Protein AF-A0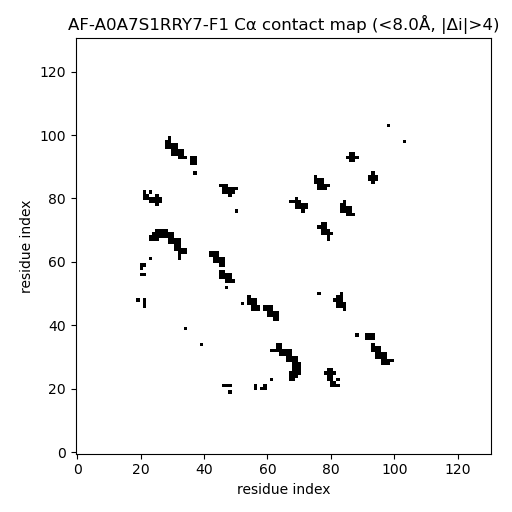A7S1RRY7-F1 (afdb_monomer)

Secondary structure (DSSP, 8-state):
---------------PPP-----SB-SSEEEEE--TTT--SSSEEEEESSS-TT-EEEEEEEETT-EEEEEE-SSSEEEETTEEEESEETTEE-EEEE--HHHHHHHHHHTT-------------------

Structure (mmCIF, N/CA/C/O backbone):
data_AF-A0A7S1RRY7-F1
#
_entry.id   AF-A0A7S1RRY7-F1
#
loop_
_atom_site.group_PDB
_atom_site.id
_atom_site.type_symbol
_atom_site.label_atom_id
_atom_site.label_alt_id
_atom_site.label_comp_id
_atom_site.label_asym_id
_atom_site.label_entity_id
_atom_site.label_seq_id
_atom_site.pdbx_PDB_ins_code
_atom_site.Cartn_x
_atom_site.Cartn_y
_atom_site.Cartn_z
_atom_site.occupancy
_atom_site.B_iso_or_equiv
_atom_site.auth_seq_id
_atom_site.auth_comp_id
_atom_site.auth_asym_id
_atom_site.auth_atom_id
_atom_site.pdbx_PDB_model_num
ATOM 1 N N . SER A 1 1 ? 69.491 -8.804 0.119 1.00 53.94 1 SER A N 1
ATOM 2 C CA . SER A 1 1 ? 68.207 -9.514 0.236 1.00 53.94 1 SER A CA 1
ATOM 3 C C . SER A 1 1 ? 67.171 -8.502 0.629 1.00 53.94 1 SER A C 1
ATOM 5 O O . SER A 1 1 ? 67.128 -8.062 1.768 1.00 53.94 1 SER A O 1
ATOM 7 N N . GLU A 1 2 ? 66.500 -8.003 -0.389 1.00 48.75 2 GLU A N 1
ATOM 8 C CA . GLU A 1 2 ? 65.741 -6.769 -0.378 1.00 48.75 2 GLU A CA 1
ATOM 9 C C . GLU A 1 2 ? 64.233 -7.065 -0.327 1.00 48.75 2 GLU A C 1
ATOM 11 O O . GLU A 1 2 ? 63.763 -8.003 -0.964 1.00 48.75 2 GLU A O 1
ATOM 16 N N . HIS A 1 3 ? 63.529 -6.219 0.433 1.00 44.66 3 HIS A N 1
ATOM 17 C CA . HIS A 1 3 ? 62.085 -5.945 0.423 1.00 44.66 3 HIS A CA 1
ATOM 18 C C . HIS A 1 3 ? 61.129 -7.050 0.888 1.00 44.66 3 HIS A C 1
ATOM 20 O O . HIS A 1 3 ? 60.434 -7.694 0.110 1.00 44.66 3 HIS A O 1
ATOM 26 N N . GLY A 1 4 ? 60.994 -7.156 2.210 1.00 53.62 4 GLY A N 1
ATOM 27 C CA . GLY A 1 4 ? 59.726 -7.499 2.844 1.00 53.62 4 GLY A CA 1
ATOM 28 C C . GLY A 1 4 ? 59.129 -6.234 3.451 1.00 53.62 4 GLY A C 1
ATOM 29 O O . GLY A 1 4 ? 59.680 -5.728 4.415 1.00 53.62 4 GLY A O 1
ATOM 30 N N . LEU A 1 5 ? 58.046 -5.724 2.872 1.00 53.62 5 LEU A N 1
ATOM 31 C CA . LEU A 1 5 ? 56.962 -5.007 3.548 1.00 53.62 5 LEU A CA 1
ATOM 32 C C . LEU A 1 5 ? 55.845 -4.897 2.505 1.00 53.62 5 LEU A C 1
ATOM 34 O O . LEU A 1 5 ? 55.853 -4.030 1.635 1.00 53.62 5 LEU A O 1
ATOM 38 N N . ALA A 1 6 ? 54.925 -5.858 2.536 1.00 53.31 6 ALA A N 1
ATOM 39 C CA . ALA A 1 6 ? 53.702 -5.784 1.759 1.00 53.31 6 ALA A CA 1
ATOM 40 C C . ALA A 1 6 ? 52.898 -4.582 2.271 1.00 53.31 6 ALA A C 1
ATOM 42 O O . ALA A 1 6 ? 52.305 -4.638 3.350 1.00 53.31 6 ALA A O 1
ATOM 43 N N . SER A 1 7 ? 52.920 -3.489 1.508 1.00 48.88 7 SER A N 1
ATOM 44 C CA . SER A 1 7 ? 51.969 -2.395 1.644 1.00 48.88 7 SER A CA 1
ATOM 45 C C . SER A 1 7 ? 50.570 -2.969 1.480 1.00 48.88 7 SER A C 1
ATOM 47 O O . SER A 1 7 ? 50.115 -3.245 0.372 1.00 48.88 7 SER A O 1
ATOM 49 N N . GLN A 1 8 ? 49.888 -3.167 2.602 1.00 50.78 8 GLN A N 1
ATOM 50 C CA . GLN A 1 8 ? 48.438 -3.217 2.624 1.00 50.78 8 GLN A CA 1
ATOM 51 C C . GLN A 1 8 ? 47.970 -1.780 2.414 1.00 50.78 8 GLN A C 1
ATOM 53 O O . GLN A 1 8 ? 47.699 -1.049 3.364 1.00 50.78 8 GLN A O 1
ATOM 58 N N . ASP A 1 9 ? 47.968 -1.358 1.151 1.00 42.88 9 ASP A N 1
ATOM 59 C CA . ASP A 1 9 ? 47.204 -0.201 0.720 1.00 42.88 9 ASP A CA 1
ATOM 60 C C . ASP A 1 9 ? 45.733 -0.580 0.900 1.00 42.88 9 ASP A C 1
ATOM 62 O O . ASP A 1 9 ? 45.121 -1.282 0.092 1.00 42.88 9 ASP A O 1
ATOM 66 N N . VAL A 1 10 ? 45.205 -0.208 2.063 1.00 51.41 10 VAL A N 1
ATOM 67 C CA . VAL A 1 10 ? 43.776 -0.090 2.315 1.00 51.41 10 VAL A CA 1
ATOM 68 C C . VAL A 1 10 ? 43.269 0.926 1.305 1.00 51.41 10 VAL A C 1
ATOM 70 O O . VAL A 1 10 ? 43.275 2.132 1.550 1.00 51.41 10 VAL A O 1
ATOM 73 N N . SER A 1 11 ? 42.870 0.409 0.141 1.00 38.97 11 SER A N 1
ATOM 74 C CA . SER A 1 11 ? 42.080 1.144 -0.833 1.00 38.97 11 SER A CA 1
ATOM 75 C C . SER A 1 11 ? 40.986 1.879 -0.067 1.00 38.97 11 SER A C 1
ATOM 77 O O . SER A 1 11 ? 40.341 1.257 0.788 1.00 38.97 11 SER A O 1
ATOM 79 N N . PRO A 1 12 ? 40.759 3.178 -0.328 1.00 47.50 12 PRO A N 1
ATOM 80 C CA . PRO A 1 12 ? 39.645 3.869 0.279 1.00 47.50 12 PRO A CA 1
ATOM 81 C C . PRO A 1 12 ? 38.417 3.052 -0.088 1.00 47.50 12 PRO A C 1
ATOM 83 O O . PRO A 1 12 ? 38.109 2.877 -1.268 1.00 47.50 12 PRO A O 1
ATOM 86 N N . GLN A 1 13 ? 37.774 2.482 0.929 1.00 43.09 13 GLN A N 1
ATOM 87 C CA . GLN A 1 13 ? 36.445 1.925 0.815 1.00 43.09 13 GLN A CA 1
ATOM 88 C C . GLN A 1 13 ? 35.596 3.100 0.342 1.00 43.09 13 GLN A C 1
ATOM 90 O O . GLN A 1 13 ? 35.139 3.909 1.147 1.00 43.09 13 GLN A O 1
ATOM 95 N N . ALA A 1 14 ? 35.504 3.263 -0.980 1.00 41.50 14 ALA A N 1
ATOM 96 C CA . ALA A 1 14 ? 34.590 4.173 -1.621 1.00 41.50 14 ALA A CA 1
ATOM 97 C C . ALA A 1 14 ? 33.260 3.833 -0.978 1.00 41.50 14 ALA A C 1
ATOM 99 O O . ALA A 1 14 ? 32.792 2.703 -1.120 1.00 41.50 14 ALA A O 1
ATOM 100 N N . ALA A 1 15 ? 32.776 4.750 -0.142 1.00 41.59 15 ALA A N 1
ATOM 101 C CA . ALA A 1 15 ? 31.572 4.579 0.632 1.00 41.59 15 ALA A CA 1
ATOM 102 C C . ALA A 1 15 ? 30.488 4.136 -0.345 1.00 41.59 15 ALA A C 1
ATOM 104 O O . ALA A 1 15 ? 29.981 4.940 -1.130 1.00 41.59 15 ALA A O 1
ATOM 105 N N . ALA A 1 16 ? 30.191 2.836 -0.351 1.00 41.31 16 ALA A N 1
ATOM 106 C CA . ALA A 1 16 ? 29.000 2.350 -0.997 1.00 41.31 16 ALA A CA 1
ATOM 107 C C . ALA A 1 16 ? 27.867 3.162 -0.351 1.00 41.31 16 ALA A C 1
ATOM 109 O O . ALA A 1 16 ? 27.841 3.260 0.883 1.00 41.31 16 ALA A O 1
ATOM 110 N N . PRO A 1 17 ? 26.991 3.819 -1.133 1.00 48.81 17 PRO A N 1
ATOM 111 C CA . PRO A 1 17 ? 25.817 4.457 -0.555 1.00 48.81 17 PRO A CA 1
ATOM 112 C C . PRO A 1 17 ? 25.139 3.407 0.333 1.00 48.81 17 PRO A C 1
ATOM 114 O O . PRO A 1 17 ? 25.113 2.245 -0.088 1.00 48.81 17 PRO A O 1
ATOM 117 N N . PRO A 1 18 ? 24.688 3.771 1.555 1.00 47.81 18 PRO A N 1
ATOM 118 C CA . PRO A 1 18 ? 24.192 2.805 2.538 1.00 47.81 18 PRO A CA 1
ATOM 119 C C . PRO A 1 18 ? 23.258 1.871 1.798 1.00 47.81 18 PRO A C 1
ATOM 121 O O . PRO A 1 18 ? 22.401 2.393 1.088 1.00 47.81 18 PRO A O 1
ATOM 124 N N . GLU A 1 19 ? 23.522 0.560 1.842 1.00 47.59 19 GLU A N 1
ATOM 125 C CA . GLU A 1 19 ? 22.853 -0.439 1.009 1.00 47.59 19 GLU A CA 1
ATOM 126 C C . GLU A 1 19 ? 21.355 -0.162 1.018 1.00 47.59 19 GLU A C 1
ATOM 128 O O . GLU A 1 19 ? 20.671 -0.495 1.986 1.00 47.59 19 GLU A O 1
ATOM 133 N N . ARG A 1 20 ? 20.867 0.561 -0.002 1.00 53.94 20 ARG A N 1
ATOM 134 C CA . ARG A 1 20 ? 19.528 1.134 0.050 1.00 53.94 20 ARG A CA 1
ATOM 135 C C . ARG A 1 20 ? 18.610 -0.063 -0.042 1.00 53.94 20 ARG A C 1
ATOM 137 O O . ARG A 1 20 ? 18.481 -0.675 -1.094 1.00 53.94 20 ARG A O 1
ATOM 144 N N . ARG A 1 21 ? 18.069 -0.475 1.094 1.00 57.06 21 ARG A N 1
ATOM 145 C CA . ARG A 1 21 ? 17.152 -1.593 1.212 1.00 57.06 21 ARG A CA 1
ATOM 146 C C . ARG A 1 21 ? 15.915 -1.036 1.848 1.00 57.06 21 ARG A C 1
ATOM 148 O O . ARG A 1 21 ? 15.940 -0.545 2.973 1.00 57.06 21 ARG A O 1
ATOM 155 N N . CYS A 1 22 ? 14.825 -1.130 1.111 1.00 61.50 22 CYS A N 1
ATOM 156 C CA . CYS A 1 22 ? 13.526 -0.818 1.652 1.00 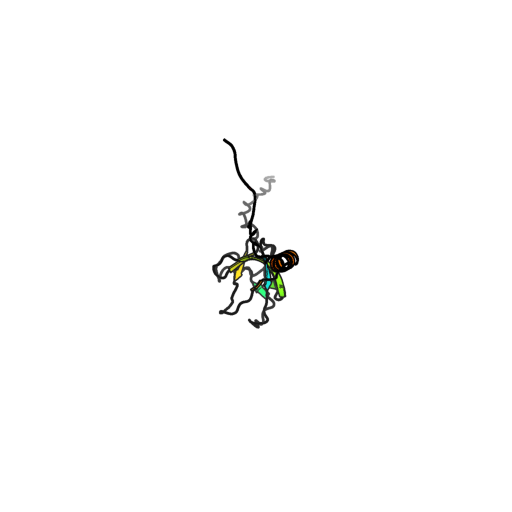61.50 22 CYS A CA 1
ATOM 157 C C . CYS A 1 22 ? 13.236 -1.772 2.810 1.00 61.50 22 CYS A C 1
ATOM 159 O O . CYS A 1 22 ? 12.880 -2.927 2.590 1.00 61.50 22 CYS A O 1
ATOM 161 N N . SER A 1 23 ? 13.373 -1.296 4.048 1.00 61.97 23 SER A N 1
ATOM 162 C CA . SER A 1 23 ? 13.154 -2.131 5.235 1.00 61.97 23 SER A CA 1
ATOM 163 C C . SER A 1 23 ? 11.682 -2.507 5.455 1.00 61.97 23 SER A C 1
ATOM 165 O O . SER A 1 23 ? 11.377 -3.207 6.411 1.00 61.97 23 SER A O 1
ATOM 167 N N . GLY A 1 24 ? 10.754 -2.084 4.585 1.00 60.62 24 GLY A N 1
ATOM 168 C CA . GLY A 1 24 ? 9.351 -2.533 4.557 1.00 60.62 24 GLY A CA 1
ATOM 169 C C . GLY A 1 24 ? 8.497 -2.134 5.769 1.00 60.62 24 GLY A C 1
ATOM 170 O O . GLY A 1 24 ? 7.277 -2.259 5.720 1.00 60.62 24 GLY A O 1
ATOM 171 N N . VAL A 1 25 ? 9.118 -1.621 6.830 1.00 67.56 25 VAL A N 1
ATOM 172 C CA . VAL A 1 25 ? 8.476 -1.109 8.038 1.00 67.56 25 VAL A CA 1
ATOM 173 C C . VAL A 1 25 ? 8.442 0.411 7.938 1.00 67.56 25 VAL A C 1
ATOM 175 O O . VAL A 1 25 ? 9.469 1.072 8.076 1.00 67.56 25 VAL A O 1
ATOM 178 N N . GLY A 1 26 ? 7.271 0.966 7.645 1.00 70.19 26 GLY A N 1
ATOM 179 C CA . GLY A 1 26 ? 7.037 2.404 7.722 1.00 70.19 26 GLY A CA 1
ATOM 180 C C . GLY A 1 26 ? 6.243 2.799 8.959 1.00 70.19 26 GLY A C 1
ATOM 181 O O . GLY A 1 26 ? 5.810 1.959 9.742 1.00 70.19 26 GLY A O 1
ATOM 182 N N . SER A 1 27 ? 6.057 4.104 9.121 1.00 76.69 27 SER A N 1
ATOM 183 C CA . SER A 1 27 ? 5.221 4.700 10.165 1.00 76.69 27 SER A CA 1
ATOM 184 C C . SER A 1 27 ? 3.877 5.122 9.564 1.00 76.69 27 SER A C 1
ATOM 186 O O . SER A 1 27 ? 3.827 5.440 8.380 1.00 76.69 27 SER A O 1
ATOM 188 N N . GLY A 1 28 ? 2.796 5.163 10.348 1.00 85.69 28 GLY A N 1
ATOM 189 C CA . GLY A 1 28 ? 1.494 5.673 9.897 1.00 85.69 28 GLY A CA 1
ATOM 190 C C . GLY A 1 28 ? 0.373 4.635 9.900 1.00 85.69 28 GLY A C 1
ATOM 191 O O . GLY A 1 28 ? 0.195 3.911 10.876 1.00 85.69 28 GLY A O 1
ATOM 192 N N . ARG A 1 29 ? -0.418 4.610 8.825 1.00 89.06 29 ARG A N 1
ATOM 193 C CA . ARG A 1 29 ? -1.583 3.728 8.663 1.00 89.06 29 ARG A CA 1
ATOM 194 C C . ARG A 1 29 ? -1.194 2.401 8.024 1.00 89.06 29 ARG A C 1
ATOM 196 O O . ARG A 1 29 ? -0.204 2.328 7.301 1.00 89.06 29 ARG A O 1
ATOM 203 N N . LEU A 1 30 ? -1.978 1.358 8.279 1.00 90.19 30 LEU A N 1
ATOM 204 C CA . LEU A 1 30 ? -1.802 0.055 7.640 1.00 90.19 30 LEU A CA 1
ATOM 205 C C . LEU A 1 30 ? -2.533 0.019 6.297 1.00 90.19 30 LEU A C 1
ATOM 207 O O . LEU A 1 30 ? -3.681 0.439 6.190 1.00 90.19 30 LEU A O 1
ATOM 211 N N . TYR A 1 31 ? -1.868 -0.526 5.287 1.00 90.75 31 TYR A N 1
ATOM 212 C CA . TYR A 1 31 ? -2.376 -0.688 3.932 1.00 90.75 31 TYR A CA 1
ATOM 213 C C . TYR A 1 31 ? -2.179 -2.122 3.470 1.00 90.75 31 TYR A C 1
ATOM 215 O O . TYR A 1 31 ? -1.084 -2.668 3.571 1.00 90.75 31 TYR A O 1
ATOM 223 N N . LEU A 1 32 ? -3.228 -2.722 2.922 1.00 90.88 32 LEU A N 1
ATOM 224 C CA . LEU A 1 32 ? -3.157 -3.984 2.206 1.00 90.88 32 LEU A CA 1
ATOM 225 C C . LEU A 1 32 ? -2.716 -3.718 0.772 1.00 90.88 32 LEU A C 1
ATOM 227 O O . LEU A 1 32 ? -3.364 -2.948 0.058 1.00 90.88 32 LEU A O 1
ATOM 231 N N . LEU A 1 33 ? -1.657 -4.394 0.338 1.00 90.69 33 LEU A N 1
ATOM 232 C CA . LEU A 1 33 ? -1.268 -4.401 -1.062 1.00 90.69 33 LEU A CA 1
ATOM 233 C C . LEU A 1 33 ? -2.165 -5.378 -1.835 1.00 90.69 33 LEU A C 1
ATOM 235 O O . LEU A 1 33 ? -1.913 -6.582 -1.856 1.00 90.69 33 LEU A O 1
ATOM 239 N N . ASP A 1 34 ? -3.225 -4.870 -2.456 1.00 89.94 34 ASP A N 1
ATOM 240 C CA . ASP A 1 34 ? -4.231 -5.675 -3.147 1.00 89.94 34 ASP A CA 1
ATOM 241 C C . ASP A 1 34 ? -3.961 -5.760 -4.655 1.00 89.94 34 ASP A C 1
ATOM 243 O O . ASP A 1 34 ? -3.800 -4.754 -5.345 1.00 89.94 34 ASP A O 1
ATOM 247 N N . ASN A 1 35 ? -3.954 -6.988 -5.176 1.00 88.06 35 ASN A N 1
ATOM 248 C CA . ASN A 1 35 ? -3.849 -7.265 -6.612 1.00 88.06 35 ASN A CA 1
ATOM 249 C C . ASN A 1 35 ? -5.174 -7.736 -7.219 1.00 88.06 35 ASN A C 1
ATOM 251 O O . ASN A 1 35 ? -5.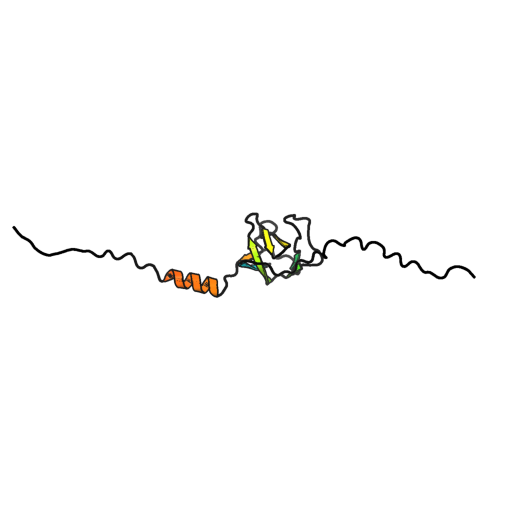209 -8.109 -8.391 1.00 88.06 35 ASN A O 1
ATOM 255 N N . SER A 1 36 ? -6.261 -7.771 -6.446 1.00 85.25 36 SER A N 1
ATOM 256 C CA . SER A 1 36 ? -7.535 -8.324 -6.911 1.00 85.25 36 SER A CA 1
ATOM 257 C C . SER A 1 36 ? -8.107 -7.512 -8.074 1.00 85.25 36 SER A C 1
ATOM 259 O O . SER A 1 36 ? -8.699 -8.079 -8.989 1.00 85.25 36 SER A O 1
ATOM 261 N N . LYS A 1 37 ? -7.878 -6.190 -8.074 1.00 85.62 37 LYS A N 1
ATOM 262 C CA . LYS A 1 37 ? -8.324 -5.273 -9.137 1.00 85.62 37 LYS A CA 1
ATOM 263 C C . LYS A 1 37 ? -7.343 -5.153 -10.301 1.00 85.62 37 LYS A C 1
ATOM 265 O O . LYS A 1 37 ? -7.768 -5.108 -11.449 1.00 85.62 37 LYS A O 1
ATOM 270 N N . LEU A 1 38 ? -6.042 -5.079 -10.012 1.00 86.06 38 LEU A N 1
ATOM 271 C CA . LEU A 1 38 ? -5.010 -4.924 -11.043 1.00 86.06 38 LEU A CA 1
ATOM 272 C C . LEU A 1 38 ? -4.798 -6.221 -11.838 1.00 86.06 38 LEU A C 1
ATOM 274 O O . LEU A 1 38 ? -4.421 -6.162 -13.007 1.00 86.06 38 LEU A O 1
ATOM 278 N N . GLN A 1 39 ? -5.019 -7.377 -11.200 1.00 85.56 39 GLN A N 1
ATOM 279 C CA . GLN A 1 39 ? -4.810 -8.711 -11.767 1.00 85.56 39 GLN A CA 1
ATOM 280 C C . GLN A 1 39 ? -3.431 -8.868 -12.429 1.00 85.56 39 GLN A C 1
ATOM 282 O O . GLN A 1 39 ? -3.278 -9.514 -13.467 1.00 85.56 39 GLN A O 1
ATOM 287 N N . ALA A 1 40 ? -2.395 -8.265 -11.836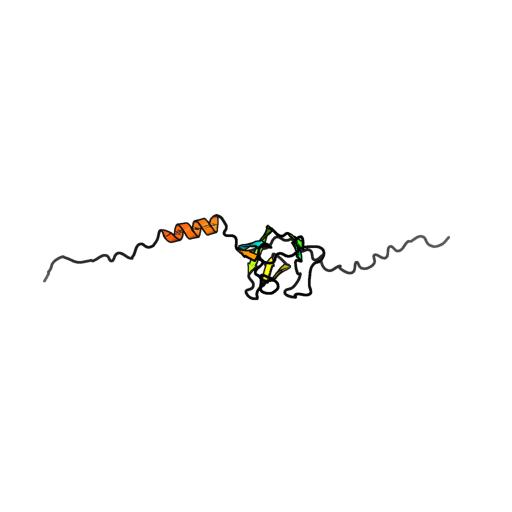 1.00 84.31 40 ALA A N 1
ATOM 288 C CA . ALA A 1 40 ? -1.041 -8.379 -12.353 1.00 84.31 40 ALA A CA 1
ATOM 289 C C . ALA A 1 40 ? -0.530 -9.818 -12.209 1.00 84.31 40 ALA A C 1
ATOM 291 O O . ALA A 1 40 ? -0.661 -10.431 -11.152 1.00 84.31 40 ALA A O 1
ATOM 292 N N . ALA A 1 41 ? 0.153 -10.325 -13.237 1.00 85.56 41 ALA A N 1
ATOM 293 C CA . ALA A 1 41 ? 0.808 -11.638 -13.211 1.00 85.56 41 ALA A CA 1
ATOM 294 C C . ALA A 1 41 ? 2.093 -11.676 -12.349 1.00 85.56 41 ALA A C 1
ATOM 296 O O . ALA A 1 41 ? 2.814 -12.674 -12.328 1.00 85.56 41 ALA A O 1
ATOM 297 N N . THR A 1 42 ? 2.433 -10.581 -11.665 1.00 84.31 42 THR A N 1
ATOM 298 C CA . THR A 1 42 ? 3.621 -10.487 -10.811 1.00 84.31 42 THR A CA 1
ATOM 299 C C . THR A 1 42 ? 3.346 -11.063 -9.422 1.00 84.31 42 THR A C 1
ATOM 301 O O . THR A 1 42 ? 2.216 -11.066 -8.951 1.00 84.31 42 THR A O 1
ATOM 304 N N . LYS A 1 43 ? 4.393 -11.510 -8.713 1.00 82.88 43 LYS A N 1
ATOM 305 C CA . LYS A 1 43 ? 4.278 -11.962 -7.307 1.00 82.88 43 LYS A CA 1
ATOM 306 C C . LYS A 1 43 ? 4.105 -10.813 -6.302 1.00 82.88 43 LYS A C 1
ATOM 308 O O . LYS A 1 43 ? 3.786 -11.046 -5.142 1.00 82.88 43 LYS A O 1
ATOM 313 N N . GLY A 1 44 ? 4.371 -9.587 -6.733 1.00 85.06 44 GLY A N 1
ATOM 314 C CA . GLY A 1 44 ? 4.326 -8.401 -5.895 1.00 85.06 44 GLY A CA 1
ATOM 315 C C . GLY A 1 44 ? 4.585 -7.139 -6.701 1.00 85.06 44 GLY A C 1
ATOM 316 O O . GLY A 1 44 ? 4.707 -7.180 -7.932 1.00 85.06 44 GLY A O 1
ATOM 317 N N . MET A 1 45 ? 4.721 -6.035 -5.981 1.00 84.00 45 MET A N 1
ATOM 318 C CA . MET A 1 45 ? 5.086 -4.731 -6.507 1.00 84.00 45 MET A CA 1
ATOM 319 C C . MET A 1 45 ? 6.497 -4.358 -6.053 1.00 84.00 45 MET A C 1
ATOM 321 O O . MET A 1 45 ? 6.858 -4.553 -4.894 1.00 84.00 45 MET A O 1
ATOM 325 N N . GLY A 1 46 ? 7.312 -3.838 -6.971 1.00 82.31 46 GLY A N 1
ATOM 326 C CA . GLY A 1 46 ? 8.631 -3.312 -6.622 1.00 82.31 46 GLY A CA 1
ATOM 327 C C . GLY A 1 46 ? 8.495 -2.073 -5.742 1.00 82.31 46 GLY A C 1
ATOM 328 O O . GLY A 1 46 ? 7.713 -1.177 -6.067 1.00 82.31 46 GLY A O 1
ATOM 329 N N . LEU A 1 47 ? 9.246 -2.037 -4.642 1.00 80.88 47 LEU A N 1
ATOM 330 C CA . LEU A 1 47 ? 9.388 -0.826 -3.837 1.00 80.88 47 LEU A CA 1
ATOM 331 C C . LEU A 1 47 ? 10.236 0.188 -4.609 1.00 80.88 47 LEU A C 1
ATOM 333 O O . LEU A 1 47 ? 11.023 -0.191 -5.476 1.00 80.88 47 LEU A O 1
ATOM 337 N N . ARG A 1 48 ? 10.063 1.481 -4.339 1.00 83.31 48 ARG A N 1
ATOM 338 C CA . ARG A 1 48 ? 10.816 2.541 -5.022 1.00 83.31 48 ARG A CA 1
ATOM 339 C C . ARG A 1 48 ? 11.577 3.380 -4.016 1.00 83.31 48 ARG A C 1
ATOM 341 O O . ARG A 1 48 ? 11.032 3.691 -2.963 1.00 83.31 48 ARG A O 1
ATOM 348 N N . PHE A 1 49 ? 12.813 3.755 -4.333 1.00 72.94 49 PHE A N 1
ATOM 349 C CA . PHE A 1 49 ? 13.633 4.589 -3.441 1.00 72.94 49 PHE A CA 1
ATOM 350 C C . PHE A 1 49 ? 13.256 6.072 -3.498 1.00 72.94 49 PHE A C 1
ATOM 352 O O . PHE A 1 49 ? 13.636 6.846 -2.624 1.00 72.94 49 PHE A O 1
ATOM 359 N N . SER A 1 50 ? 12.493 6.467 -4.515 1.00 70.00 50 SER A N 1
ATOM 360 C CA . SER A 1 50 ? 12.019 7.830 -4.715 1.00 70.00 50 SER A CA 1
ATOM 361 C C . SER A 1 50 ? 10.588 7.821 -5.251 1.00 70.00 50 SER A C 1
ATOM 363 O O . SER A 1 50 ? 10.106 6.801 -5.754 1.00 70.00 50 SER A O 1
ATOM 365 N N . LYS A 1 51 ? 9.922 8.980 -5.216 1.00 68.12 51 LYS A N 1
ATOM 366 C CA . LYS A 1 51 ? 8.643 9.243 -5.905 1.00 68.12 51 LYS A CA 1
ATOM 367 C C . LYS A 1 51 ? 8.806 9.280 -7.441 1.00 68.12 51 LYS A C 1
ATOM 369 O O . LYS A 1 51 ? 8.116 10.025 -8.130 1.00 68.12 51 LYS A O 1
ATOM 374 N N . ASP A 1 52 ? 9.744 8.507 -7.987 1.00 69.06 52 ASP A N 1
ATOM 375 C CA . ASP A 1 52 ? 9.986 8.365 -9.417 1.00 69.06 52 ASP A CA 1
ATOM 376 C C . ASP A 1 52 ? 9.574 6.959 -9.864 1.00 69.06 52 ASP A C 1
ATOM 378 O O . ASP A 1 52 ? 9.936 5.933 -9.276 1.00 69.06 52 ASP A O 1
ATOM 382 N N . ASN A 1 53 ? 8.810 6.900 -10.954 1.00 61.34 53 ASN A N 1
ATOM 383 C CA . ASN A 1 53 ? 8.340 5.647 -11.518 1.00 61.34 53 ASN A CA 1
ATOM 384 C C . ASN A 1 53 ? 9.492 4.779 -12.096 1.00 61.34 53 ASN A C 1
ATOM 386 O O . ASN A 1 53 ? 9.290 3.607 -12.420 1.00 61.34 53 ASN A O 1
ATOM 390 N N . LYS A 1 54 ? 10.702 5.327 -12.231 1.00 64.88 54 LYS A N 1
ATOM 391 C CA . LYS A 1 54 ? 11.884 4.626 -12.753 1.00 64.88 54 LYS A CA 1
ATOM 392 C C . LYS A 1 54 ? 12.845 4.148 -11.664 1.00 64.88 54 LYS A C 1
ATOM 394 O O . LYS A 1 54 ? 13.630 3.240 -11.931 1.00 64.88 54 LYS A O 1
ATOM 399 N N . ASP A 1 55 ? 12.756 4.699 -10.455 1.00 68.50 55 ASP A N 1
ATOM 400 C CA . ASP A 1 55 ? 13.658 4.388 -9.339 1.00 68.50 55 ASP A CA 1
ATOM 401 C C . ASP A 1 55 ? 13.143 3.197 -8.517 1.00 68.50 55 ASP A C 1
ATOM 403 O O . ASP A 1 55 ? 12.719 3.322 -7.368 1.00 68.50 55 ASP A O 1
ATOM 407 N N . VAL A 1 56 ? 13.078 2.035 -9.173 1.00 67.88 56 VAL A N 1
ATOM 408 C CA . VAL A 1 56 ? 12.564 0.787 -8.594 1.00 67.88 56 VAL A CA 1
ATOM 409 C C . VAL A 1 56 ? 13.698 -0.005 -7.955 1.00 67.88 56 VAL A C 1
ATOM 411 O O . VAL A 1 56 ? 14.657 -0.388 -8.629 1.00 67.88 56 VAL A O 1
ATOM 414 N N . ASP A 1 57 ? 13.523 -0.359 -6.685 1.00 70.00 57 ASP A N 1
ATOM 415 C CA . ASP A 1 57 ? 14.316 -1.385 -6.030 1.00 70.00 57 ASP A CA 1
ATOM 416 C C . ASP A 1 57 ? 13.968 -2.754 -6.636 1.00 70.00 57 ASP A C 1
ATOM 418 O O . ASP A 1 57 ? 12.878 -3.299 -6.455 1.00 70.00 57 ASP A O 1
ATOM 422 N N . ARG A 1 58 ? 14.901 -3.324 -7.403 1.00 65.81 58 ARG A N 1
ATOM 423 C CA . ARG A 1 58 ? 14.743 -4.670 -7.981 1.00 65.81 58 ARG A CA 1
ATOM 424 C C . ARG A 1 58 ? 15.001 -5.784 -6.966 1.00 65.81 58 ARG A C 1
ATOM 426 O O . ARG A 1 58 ? 14.644 -6.932 -7.230 1.00 65.81 58 ARG A O 1
ATOM 433 N N . SER A 1 59 ? 15.627 -5.460 -5.839 1.00 67.88 59 SER A N 1
ATOM 434 C CA . SER A 1 59 ? 15.937 -6.394 -4.760 1.00 67.88 59 SER A CA 1
ATOM 435 C C . SER A 1 59 ? 14.746 -6.530 -3.809 1.00 67.88 59 SER A C 1
ATOM 437 O O . SER A 1 59 ? 14.332 -7.646 -3.477 1.00 67.88 59 SER A O 1
ATOM 439 N N . SER A 1 60 ? 14.123 -5.403 -3.453 1.00 71.19 60 SER A N 1
ATOM 440 C CA . SER A 1 60 ? 12.988 -5.361 -2.528 1.00 71.19 60 SER A CA 1
ATOM 441 C C . SER A 1 60 ? 11.651 -5.274 -3.265 1.00 71.19 60 SER A C 1
ATOM 443 O O . SER A 1 60 ? 11.353 -4.322 -3.984 1.00 71.19 60 SER A O 1
ATOM 445 N N . LYS A 1 61 ? 10.792 -6.268 -3.036 1.00 82.06 61 LYS A N 1
ATOM 446 C CA . LYS A 1 61 ? 9.415 -6.301 -3.543 1.00 82.06 61 LYS A CA 1
ATOM 447 C C . LYS A 1 61 ? 8.443 -6.481 -2.391 1.00 82.06 61 LYS A C 1
ATOM 449 O O . LYS A 1 61 ? 8.626 -7.369 -1.561 1.00 82.06 61 LYS A O 1
ATOM 454 N N . ALA A 1 62 ? 7.395 -5.675 -2.379 1.00 85.12 62 ALA A N 1
ATOM 455 C CA . ALA A 1 62 ? 6.251 -5.898 -1.521 1.00 85.12 62 ALA A CA 1
ATOM 456 C C . ALA A 1 62 ? 5.363 -6.967 -2.169 1.00 85.12 62 ALA A C 1
ATOM 458 O O . ALA A 1 62 ? 4.964 -6.833 -3.326 1.00 85.12 62 ALA A O 1
ATOM 459 N N . LEU A 1 63 ? 5.107 -8.068 -1.467 1.00 87.81 63 LEU A N 1
ATOM 460 C CA . LEU A 1 63 ? 4.291 -9.156 -2.003 1.00 87.81 63 LEU A CA 1
ATOM 461 C C . LEU A 1 63 ? 2.816 -8.760 -1.999 1.00 87.81 63 LEU A C 1
ATOM 463 O O . LEU A 1 63 ? 2.341 -8.107 -1.070 1.00 87.81 63 LEU A O 1
ATOM 467 N N . TRP A 1 64 ? 2.079 -9.186 -3.022 1.00 90.38 64 TRP A N 1
ATOM 468 C CA . TRP A 1 64 ? 0.628 -9.017 -3.029 1.00 90.38 64 TRP A CA 1
ATOM 469 C C . TRP A 1 64 ? 0.002 -9.728 -1.824 1.00 90.38 64 TRP A C 1
ATOM 471 O O . TRP A 1 64 ? 0.457 -10.797 -1.420 1.00 90.38 64 TRP A O 1
ATOM 481 N N . GLY A 1 65 ? -1.019 -9.115 -1.232 1.00 87.50 65 GLY A N 1
ATOM 482 C C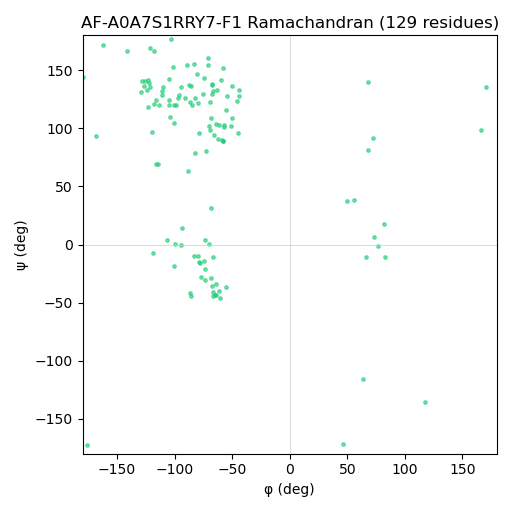A . GLY A 1 65 ? -1.651 -9.561 0.008 1.00 87.50 65 GLY A CA 1
ATOM 483 C C . GLY A 1 65 ? -0.847 -9.251 1.274 1.00 87.50 65 GLY A C 1
ATOM 484 O O . GLY A 1 65 ? -1.312 -9.564 2.366 1.00 87.50 65 GLY A O 1
ATOM 485 N N . SER A 1 66 ? 0.340 -8.643 1.164 1.00 87.56 66 SER A N 1
ATOM 486 C CA . SER A 1 66 ? 1.085 -8.184 2.341 1.00 87.56 66 SER A CA 1
ATOM 487 C C . SER A 1 66 ? 0.548 -6.855 2.846 1.00 87.56 66 SER A C 1
ATOM 489 O O . SER A 1 66 ? 0.137 -5.993 2.064 1.00 87.56 66 SER A O 1
ATOM 491 N N . THR A 1 67 ? 0.602 -6.680 4.162 1.00 89.38 67 THR A N 1
ATOM 492 C CA . THR A 1 67 ? 0.243 -5.425 4.813 1.00 89.38 67 THR A CA 1
ATOM 493 C C . THR A 1 67 ? 1.485 -4.574 5.029 1.00 89.38 67 THR A C 1
ATOM 495 O O . THR A 1 67 ? 2.520 -5.072 5.468 1.00 89.38 67 THR A O 1
ATOM 498 N N . LEU A 1 68 ? 1.377 -3.286 4.731 1.00 87.75 68 LEU A N 1
ATOM 499 C CA . LEU A 1 68 ? 2.456 -2.313 4.802 1.00 87.75 68 LEU A CA 1
ATOM 500 C C . LEU A 1 68 ? 2.000 -1.138 5.654 1.00 87.75 68 LEU A C 1
ATOM 502 O O . LEU A 1 68 ? 0.877 -0.665 5.513 1.00 87.75 68 LEU A O 1
ATOM 506 N N . MET A 1 69 ? 2.866 -0.661 6.537 1.00 89.44 69 MET A N 1
ATOM 507 C CA . MET A 1 69 ? 2.587 0.521 7.344 1.00 89.44 69 MET A CA 1
ATOM 508 C C . MET A 1 69 ? 3.227 1.732 6.674 1.00 89.44 69 MET A C 1
ATOM 510 O O . MET A 1 69 ? 4.414 1.697 6.359 1.00 89.44 69 MET A O 1
ATOM 514 N N . GLY A 1 70 ? 2.454 2.782 6.414 1.00 89.69 70 GLY A N 1
ATOM 515 C CA . GLY A 1 70 ? 2.945 3.935 5.673 1.00 89.69 70 GLY A CA 1
ATOM 516 C C . GLY A 1 70 ? 2.104 5.196 5.823 1.00 89.69 70 GLY A C 1
ATOM 517 O O . GLY A 1 70 ? 1.006 5.190 6.388 1.00 89.69 70 GLY A O 1
ATOM 518 N N . VAL A 1 71 ? 2.638 6.291 5.287 1.00 90.00 71 VAL A N 1
ATOM 519 C CA . VAL A 1 71 ? 1.992 7.606 5.247 1.00 90.00 71 VAL A CA 1
ATOM 520 C C . VAL A 1 71 ? 1.625 7.946 3.810 1.00 90.00 71 VAL A C 1
ATOM 522 O O . VAL A 1 71 ? 2.458 7.871 2.906 1.00 90.00 71 VAL A O 1
ATOM 525 N N . GLU A 1 72 ? 0.371 8.329 3.594 1.00 89.81 72 GLU A N 1
ATOM 526 C CA . GLU A 1 72 ? -0.097 8.842 2.307 1.00 89.81 72 GLU A CA 1
ATOM 527 C C . GLU A 1 72 ? 0.523 10.215 2.068 1.00 89.81 72 GLU A C 1
ATOM 529 O O . GLU A 1 72 ? 0.349 11.120 2.882 1.00 89.81 72 GLU A O 1
ATOM 534 N N . THR A 1 73 ? 1.242 10.398 0.961 1.00 85.50 73 THR A N 1
ATOM 535 C CA . THR A 1 73 ? 1.859 11.702 0.674 1.00 85.50 73 THR A CA 1
ATOM 536 C C . THR A 1 73 ? 0.891 12.680 0.014 1.00 85.50 73 THR A C 1
ATOM 538 O O . THR A 1 73 ? 1.228 13.848 -0.129 1.00 85.50 73 THR A O 1
ATOM 541 N N . GLY A 1 74 ? -0.288 12.216 -0.415 1.00 82.62 74 GLY A N 1
ATOM 542 C CA . GLY A 1 74 ? -1.287 13.017 -1.136 1.00 82.62 74 GLY A CA 1
ATOM 543 C C . GLY A 1 74 ? -1.035 13.149 -2.644 1.00 82.62 74 GLY A C 1
ATOM 544 O O . GLY A 1 74 ? -1.934 13.546 -3.374 1.00 82.62 74 GLY A O 1
ATOM 545 N N . ASP A 1 75 ? 0.138 12.737 -3.130 1.00 82.69 75 ASP A N 1
ATOM 546 C CA . ASP A 1 75 ? 0.520 12.801 -4.551 1.00 82.69 75 ASP A CA 1
ATOM 547 C C . ASP A 1 75 ? 0.220 11.494 -5.319 1.00 82.69 75 ASP A C 1
ATOM 549 O O . ASP A 1 75 ? 0.782 11.258 -6.386 1.00 82.69 75 ASP A O 1
ATOM 553 N N . GLY A 1 76 ? -0.581 10.590 -4.742 1.00 86.75 76 GLY A N 1
ATOM 554 C CA . GLY A 1 76 ? -0.772 9.223 -5.259 1.00 86.75 76 GLY A CA 1
ATOM 555 C C . GLY A 1 76 ? 0.330 8.237 -4.848 1.00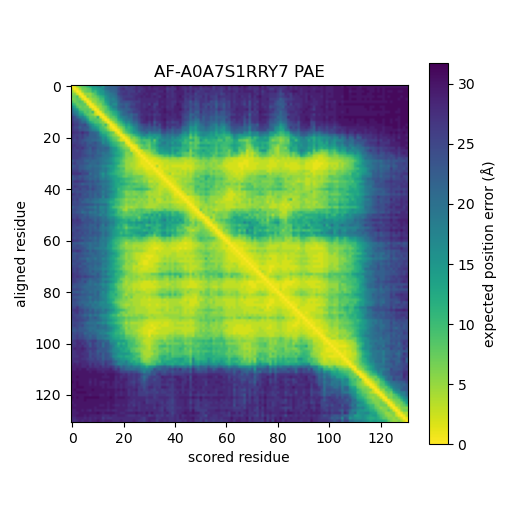 86.75 76 GLY A C 1
ATOM 556 O O . GLY A 1 76 ? 0.478 7.168 -5.442 1.00 86.75 76 GLY A O 1
ATOM 557 N N . TRP A 1 77 ? 1.110 8.580 -3.820 1.00 88.75 77 TRP A N 1
ATOM 558 C CA . TRP A 1 77 ? 2.191 7.752 -3.293 1.00 88.75 77 TRP A CA 1
ATOM 559 C C . TRP A 1 77 ? 1.994 7.453 -1.810 1.00 88.75 77 TRP A C 1
ATOM 561 O O . TRP A 1 77 ? 1.593 8.313 -1.024 1.00 88.75 77 TRP A O 1
ATOM 571 N N . LEU A 1 78 ? 2.331 6.227 -1.424 1.00 89.25 78 LEU A N 1
ATOM 572 C CA . LEU A 1 78 ? 2.437 5.780 -0.047 1.00 89.25 78 LEU A CA 1
ATOM 573 C C . LEU A 1 78 ? 3.913 5.670 0.326 1.00 89.25 78 LEU A C 1
ATOM 575 O O . LEU A 1 78 ? 4.652 4.895 -0.279 1.00 89.25 78 LEU A O 1
ATOM 579 N N . GLN A 1 79 ? 4.337 6.420 1.335 1.00 88.25 79 GLN A N 1
ATOM 580 C CA . GLN A 1 79 ? 5.675 6.313 1.896 1.00 88.25 79 GLN A CA 1
ATOM 581 C C . GLN A 1 79 ? 5.710 5.233 2.984 1.00 88.25 79 GLN A C 1
ATOM 583 O O . GLN A 1 79 ? 4.988 5.318 3.973 1.00 88.25 79 GLN A O 1
ATOM 588 N N . ILE A 1 80 ? 6.577 4.237 2.822 1.00 86.75 80 ILE A N 1
ATOM 589 C CA . ILE A 1 80 ? 6.821 3.129 3.750 1.00 86.75 80 ILE A CA 1
ATOM 590 C C . ILE A 1 80 ? 8.290 3.195 4.169 1.00 86.75 80 ILE A C 1
ATOM 592 O O . ILE A 1 80 ? 9.185 2.733 3.456 1.00 86.75 80 ILE A O 1
ATOM 596 N N . GLY A 1 81 ? 8.538 3.809 5.324 1.00 84.06 81 GLY A N 1
ATOM 597 C CA . GLY A 1 81 ? 9.888 4.061 5.820 1.00 84.06 81 GLY A CA 1
ATOM 598 C C . GLY A 1 81 ? 10.629 5.005 4.873 1.00 84.06 81 GLY A C 1
ATOM 599 O O . GLY A 1 81 ? 10.220 6.151 4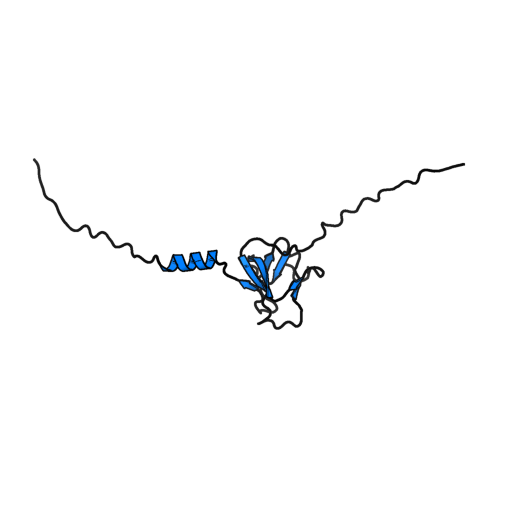.684 1.00 84.06 81 GLY A O 1
ATOM 600 N N . GLU A 1 82 ? 11.692 4.501 4.250 1.00 79.94 82 GLU A N 1
ATOM 601 C CA . GLU A 1 82 ? 12.510 5.232 3.270 1.00 79.94 82 GLU A CA 1
ATOM 602 C C . GLU A 1 82 ? 12.086 4.994 1.813 1.00 79.94 82 GLU A C 1
ATOM 604 O O . GLU A 1 82 ? 12.695 5.540 0.897 1.00 79.94 82 GLU A O 1
ATOM 609 N N . CYS A 1 83 ? 11.061 4.172 1.583 1.00 85.19 83 CYS A N 1
ATOM 610 C CA . CYS A 1 83 ? 10.626 3.795 0.244 1.00 85.19 83 CYS A CA 1
ATOM 611 C C . CYS A 1 83 ? 9.200 4.234 -0.049 1.00 85.19 83 CYS A C 1
ATOM 613 O O . CYS A 1 83 ? 8.436 4.599 0.839 1.00 85.19 83 CYS A O 1
ATOM 615 N N . PHE A 1 84 ? 8.839 4.184 -1.324 1.00 86.38 84 PHE A N 1
ATOM 616 C CA . PHE A 1 84 ? 7.569 4.663 -1.832 1.00 86.38 84 PHE A CA 1
ATOM 617 C C . PHE A 1 84 ? 6.894 3.582 -2.674 1.00 86.38 84 PHE A C 1
ATOM 619 O O . PHE A 1 84 ? 7.541 2.873 -3.451 1.00 86.38 84 PHE A O 1
ATOM 626 N N . LEU A 1 85 ? 5.577 3.467 -2.531 1.00 87.50 85 LEU A N 1
ATOM 627 C CA . LEU A 1 85 ? 4.723 2.666 -3.396 1.00 87.50 85 LEU A CA 1
ATOM 628 C C . LEU A 1 85 ? 3.662 3.552 -4.045 1.00 87.50 85 LEU A C 1
ATOM 630 O O . LEU A 1 85 ? 3.056 4.374 -3.361 1.00 87.50 85 LEU A O 1
ATOM 634 N N . PRO A 1 86 ? 3.412 3.387 -5.347 1.00 87.81 86 PRO A N 1
ATOM 635 C CA . PRO A 1 86 ? 2.294 4.047 -5.993 1.00 87.81 86 PRO A CA 1
ATOM 636 C C . PRO A 1 86 ? 0.978 3.466 -5.460 1.00 87.81 86 PRO A C 1
ATOM 638 O O . PRO A 1 86 ? 0.842 2.253 -5.289 1.00 87.81 86 PRO A O 1
ATOM 641 N N . MET A 1 87 ? 0.014 4.341 -5.193 1.00 90.00 87 MET A N 1
ATOM 642 C CA . MET A 1 87 ? -1.327 3.965 -4.732 1.00 90.00 87 MET A CA 1
ATOM 643 C C . MET A 1 87 ? -2.204 3.435 -5.846 1.00 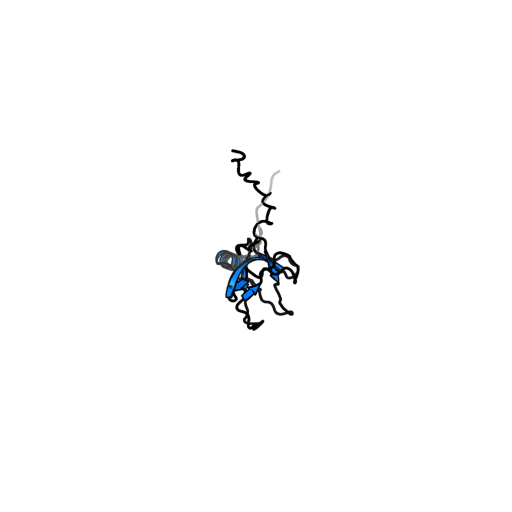90.00 87 MET A C 1
ATOM 645 O O . MET A 1 87 ? -3.067 2.590 -5.600 1.00 90.00 87 MET A O 1
ATOM 649 N N . ASP A 1 88 ? -1.944 3.887 -7.065 1.00 89.19 88 ASP A N 1
ATOM 650 C CA . ASP A 1 88 ? -2.565 3.401 -8.274 1.00 89.19 88 ASP A CA 1
ATOM 651 C C . ASP A 1 88 ? -1.508 2.963 -9.291 1.00 89.19 88 ASP A C 1
ATOM 653 O O . ASP A 1 88 ? -0.452 3.570 -9.466 1.00 89.19 88 ASP A O 1
ATOM 657 N N . LEU A 1 89 ? -1.793 1.865 -9.981 1.00 85.31 89 LEU A N 1
ATOM 658 C CA . LEU A 1 89 ? -1.043 1.448 -11.153 1.00 85.31 89 LEU A CA 1
ATOM 659 C C . LEU A 1 89 ? -1.996 1.445 -12.337 1.00 85.31 89 LEU A C 1
ATOM 661 O O . LEU A 1 89 ? -2.992 0.726 -12.333 1.00 85.31 89 LEU A O 1
ATOM 665 N N . LYS A 1 90 ? -1.683 2.241 -13.366 1.00 83.50 90 LYS A N 1
ATOM 666 C CA . LYS A 1 90 ? -2.531 2.390 -14.563 1.00 83.50 90 LYS A CA 1
ATOM 667 C C . LYS A 1 90 ? -3.969 2.820 -14.211 1.00 83.50 90 LYS A C 1
ATOM 669 O O . LYS A 1 90 ? -4.921 2.311 -14.795 1.00 83.50 90 LYS A O 1
ATOM 674 N N . GLY A 1 91 ? -4.127 3.698 -13.217 1.00 85.44 91 GLY A N 1
ATOM 675 C CA . GLY A 1 91 ? -5.437 4.140 -12.725 1.00 85.44 91 GLY A CA 1
ATOM 676 C C . GLY A 1 91 ? -6.201 3.094 -11.906 1.00 85.44 91 GLY A C 1
ATOM 677 O O . GLY A 1 91 ? -7.355 3.322 -11.554 1.00 85.44 91 GLY A O 1
ATOM 678 N N . THR A 1 92 ? -5.587 1.948 -11.593 1.00 87.75 92 THR A N 1
ATOM 679 C CA . THR A 1 92 ? -6.182 0.927 -10.726 1.00 87.75 92 THR A CA 1
ATOM 680 C C . THR A 1 92 ? -5.598 1.039 -9.320 1.00 87.75 92 THR A C 1
ATOM 682 O O . THR A 1 92 ? -4.384 0.872 -9.181 1.00 87.75 92 THR A O 1
ATOM 685 N N . PRO A 1 93 ? -6.413 1.285 -8.278 1.00 90.44 93 PRO A N 1
ATOM 686 C CA . PRO A 1 93 ? -5.922 1.364 -6.909 1.00 90.44 93 PRO A CA 1
ATOM 687 C C . PRO A 1 93 ? -5.436 -0.009 -6.436 1.00 90.44 93 PRO A C 1
ATOM 689 O O . PRO A 1 93 ? -6.144 -1.008 -6.564 1.00 90.44 93 PRO A O 1
ATOM 692 N N . VAL A 1 94 ? -4.226 -0.031 -5.890 1.00 90.94 94 VAL A N 1
ATOM 693 C CA . VAL A 1 94 ? -3.478 -1.232 -5.469 1.00 90.94 94 VAL A CA 1
ATOM 694 C C . VAL A 1 94 ? -3.161 -1.235 -3.974 1.00 90.94 94 VAL A C 1
ATOM 696 O O . VAL A 1 94 ? -2.675 -2.229 -3.442 1.00 90.94 94 VAL A O 1
ATOM 699 N N . LEU A 1 95 ? -3.449 -0.135 -3.279 1.00 90.94 95 LEU A N 1
ATOM 700 C CA . LEU A 1 95 ? -3.321 -0.007 -1.833 1.00 90.94 95 LEU A CA 1
ATOM 701 C C . LEU A 1 95 ? -4.704 0.218 -1.223 1.00 90.94 95 LEU A C 1
ATOM 703 O O . LEU A 1 95 ? -5.416 1.143 -1.606 1.00 90.94 95 LEU A O 1
ATOM 707 N N . THR A 1 96 ? -5.087 -0.639 -0.277 1.00 90.69 96 THR A N 1
ATOM 708 C CA . THR A 1 96 ? -6.357 -0.532 0.453 1.00 90.69 96 THR A CA 1
ATOM 709 C C . THR A 1 96 ? -6.073 -0.227 1.923 1.00 90.69 96 THR A C 1
ATOM 711 O O . THR A 1 96 ? -5.404 -1.037 2.563 1.00 90.69 96 THR A O 1
ATOM 714 N N . PRO A 1 97 ? -6.550 0.897 2.487 1.00 90.06 97 PRO A N 1
ATOM 715 C CA . PRO A 1 97 ? -6.352 1.193 3.903 1.00 90.06 97 PRO A CA 1
ATOM 716 C C . PRO A 1 97 ? -7.051 0.144 4.776 1.00 90.06 97 PRO A C 1
ATOM 718 O O . PRO A 1 97 ? -8.215 -0.191 4.556 1.00 90.06 97 PRO A O 1
ATOM 721 N N . ILE A 1 98 ? -6.335 -0.365 5.776 1.00 90.56 98 ILE A N 1
ATOM 722 C CA . ILE A 1 98 ? -6.847 -1.292 6.784 1.00 90.56 98 ILE A CA 1
ATOM 723 C C . ILE A 1 98 ? -7.034 -0.516 8.081 1.00 90.56 98 ILE A C 1
ATOM 725 O O . ILE A 1 98 ? -6.083 0.069 8.599 1.00 90.56 98 ILE A O 1
ATOM 729 N N . LEU A 1 99 ? -8.246 -0.556 8.632 1.00 87.31 99 LEU A N 1
ATOM 730 C CA . LEU A 1 99 ? -8.502 -0.013 9.960 1.00 87.31 99 LEU A CA 1
ATOM 731 C C . LEU A 1 99 ? -7.938 -0.956 11.025 1.00 87.31 99 LEU A C 1
ATOM 733 O O . LEU A 1 99 ? -8.219 -2.156 11.035 1.00 87.31 99 LEU A O 1
ATOM 737 N N . THR A 1 100 ? -7.163 -0.402 11.948 1.00 85.81 100 THR A N 1
ATOM 738 C CA . THR A 1 100 ? -6.721 -1.125 13.144 1.00 85.81 100 THR A CA 1
ATOM 739 C C . THR A 1 100 ? -7.869 -1.344 14.122 1.00 85.81 100 THR A C 1
ATOM 741 O O . THR A 1 100 ? -8.858 -0.616 14.117 1.00 85.81 100 THR A O 1
ATOM 744 N N . ALA A 1 101 ? -7.717 -2.303 15.039 1.00 82.56 101 ALA A N 1
ATOM 745 C CA . ALA A 1 101 ? -8.682 -2.498 16.121 1.00 82.56 101 ALA A CA 1
ATOM 746 C C . ALA A 1 101 ? -8.900 -1.215 16.946 1.00 82.56 101 ALA A C 1
ATOM 748 O O . ALA A 1 101 ? -10.026 -0.928 17.339 1.00 82.56 101 ALA A O 1
ATOM 749 N N . ALA A 1 102 ? -7.848 -0.416 17.157 1.00 80.56 102 ALA A N 1
ATOM 750 C CA . ALA A 1 102 ? -7.947 0.872 17.838 1.00 80.56 102 ALA A CA 1
ATOM 751 C C . ALA A 1 102 ? -8.761 1.897 17.027 1.00 80.56 102 ALA A C 1
ATOM 753 O O . ALA A 1 102 ? -9.631 2.557 17.589 1.00 80.56 102 ALA A O 1
ATOM 754 N N . GLU A 1 103 ? -8.535 1.997 15.713 1.00 83.56 103 GLU A N 1
ATOM 755 C CA . GLU A 1 103 ? -9.314 2.878 14.831 1.00 83.56 103 GLU A CA 1
ATOM 756 C C . GLU A 1 103 ? -10.782 2.445 14.742 1.00 83.56 103 GLU A C 1
ATOM 758 O O . GLU A 1 103 ? -11.673 3.282 14.870 1.00 83.56 103 GLU A O 1
ATOM 763 N N . ILE A 1 104 ? -11.048 1.142 14.600 1.00 83.56 104 ILE A N 1
ATOM 764 C CA . ILE A 1 104 ? -12.410 0.591 14.617 1.00 83.56 104 ILE A CA 1
ATOM 765 C C . ILE A 1 104 ? -13.072 0.896 15.965 1.00 83.56 104 ILE A C 1
ATOM 767 O O . ILE A 1 104 ? -14.195 1.391 16.000 1.00 83.56 104 ILE A O 1
ATOM 771 N N . SER A 1 105 ? -12.371 0.670 17.079 1.00 83.56 105 SER A N 1
ATOM 772 C CA . SER A 1 105 ? -12.890 0.964 18.417 1.00 83.56 105 SER A CA 1
ATOM 773 C C . SER A 1 105 ? -13.198 2.452 18.604 1.00 83.56 105 SER A C 1
ATOM 775 O O . SER A 1 105 ? -14.223 2.785 19.193 1.00 83.56 105 SER A O 1
ATOM 777 N N . ALA A 1 106 ? -12.352 3.350 18.092 1.00 80.50 106 ALA A N 1
ATOM 778 C CA . ALA A 1 106 ? -12.580 4.792 18.147 1.00 80.50 106 ALA A CA 1
ATOM 779 C C . ALA A 1 106 ? -13.796 5.216 17.305 1.00 80.50 106 ALA A C 1
ATOM 781 O O . ALA A 1 106 ? -14.601 6.030 17.755 1.00 80.50 106 ALA A O 1
ATOM 782 N N . MET A 1 107 ? -13.972 4.631 16.114 1.00 79.50 107 MET A N 1
ATOM 783 C CA . MET A 1 107 ? -15.141 4.887 15.265 1.00 79.50 107 MET A CA 1
ATOM 784 C C . MET A 1 107 ? -16.444 4.411 15.920 1.00 79.50 107 MET A C 1
ATOM 786 O O . MET A 1 107 ? -17.427 5.149 15.933 1.00 79.50 107 MET A O 1
ATOM 790 N N . MET A 1 108 ? -16.445 3.219 16.524 1.00 78.00 108 MET A N 1
ATOM 791 C CA . MET A 1 108 ? -17.621 2.676 17.215 1.00 78.00 108 MET A CA 1
ATOM 792 C C . MET A 1 108 ? -17.972 3.481 18.477 1.00 78.00 108 MET A C 1
ATOM 794 O O . MET A 1 108 ? -19.149 3.699 18.752 1.00 78.00 108 MET A O 1
ATOM 798 N N . ALA A 1 109 ? -16.971 3.985 19.208 1.00 75.56 109 ALA A N 1
ATOM 799 C CA . ALA A 1 109 ? -17.183 4.853 20.370 1.00 75.56 109 ALA A CA 1
ATOM 800 C C . ALA A 1 109 ? -17.753 6.239 19.997 1.00 75.56 109 ALA A C 1
ATOM 802 O O . ALA A 1 109 ? -18.482 6.843 20.785 1.00 75.56 109 ALA A O 1
ATOM 803 N N . GLY A 1 110 ? -17.458 6.742 18.792 1.00 65.62 110 GLY A N 1
ATOM 804 C CA . GLY A 1 110 ? -17.971 8.022 18.289 1.00 65.62 110 GLY A CA 1
ATOM 805 C C . GLY A 1 110 ? -19.450 8.006 17.879 1.00 65.62 110 GLY A C 1
ATOM 806 O O . GLY A 1 110 ? -20.090 9.054 17.872 1.00 65.62 110 GLY A O 1
ATOM 807 N N . MET A 1 111 ? -20.027 6.836 17.586 1.00 58.62 111 MET A N 1
ATOM 808 C CA . MET A 1 111 ? -21.435 6.698 17.179 1.00 58.62 111 MET A CA 1
ATOM 809 C C . MET A 1 111 ? -22.443 6.741 18.344 1.00 58.62 111 MET A C 1
ATOM 811 O O . MET A 1 111 ? -23.639 6.869 18.095 1.00 58.62 111 MET A O 1
ATOM 815 N N . THR A 1 112 ? -21.999 6.697 19.606 1.00 49.25 112 THR A N 1
ATOM 816 C CA . THR A 1 112 ? -22.880 6.756 20.794 1.00 49.25 112 THR A CA 1
ATOM 817 C C . THR A 1 112 ? -22.977 8.128 21.473 1.00 49.25 112 THR A C 1
ATOM 819 O O . THR A 1 112 ? -23.737 8.266 22.426 1.00 49.25 112 THR A O 1
ATOM 822 N N . THR A 1 113 ? -22.299 9.167 20.973 1.00 53.91 113 THR A N 1
ATOM 823 C CA . THR A 1 113 ? -22.430 10.545 21.496 1.00 53.91 113 THR A CA 1
ATOM 824 C C . THR A 1 113 ? -23.047 11.466 20.444 1.00 53.91 113 THR A C 1
ATOM 826 O O . THR A 1 113 ? -22.428 12.371 19.898 1.00 53.91 113 THR A O 1
ATOM 829 N N . SER A 1 114 ? -24.330 11.239 20.173 1.00 46.25 114 SER A N 1
ATOM 830 C CA . SER A 1 114 ? -25.258 12.303 19.786 1.00 46.25 114 SER A CA 1
ATOM 831 C C . SER A 1 114 ? -26.324 12.392 20.876 1.00 46.25 114 SER A C 1
ATOM 833 O O . SER A 1 114 ? -27.470 11.991 20.701 1.00 46.25 114 SER A O 1
ATOM 835 N N . ALA A 1 115 ? -25.919 12.858 22.056 1.00 51.62 115 ALA A N 1
ATOM 836 C CA . ALA A 1 115 ? -26.866 13.506 22.945 1.00 51.62 115 ALA A CA 1
ATOM 837 C C . ALA A 1 115 ? -26.922 14.975 22.494 1.00 51.62 115 ALA A C 1
ATOM 839 O O . ALA A 1 115 ? -25.872 15.627 22.477 1.00 51.62 115 ALA A O 1
ATOM 840 N N . PRO A 1 116 ? -28.083 15.510 22.076 1.00 59.19 116 PRO A N 1
ATOM 841 C CA . PRO A 1 116 ? -28.208 16.947 21.867 1.00 59.19 116 PRO A CA 1
ATOM 842 C C . PRO A 1 116 ? -27.865 17.659 23.185 1.00 59.19 116 PRO A C 1
ATOM 844 O O . PRO A 1 116 ? -28.090 17.081 24.253 1.00 59.19 116 PRO A O 1
ATOM 847 N N . PRO A 1 117 ? -27.361 18.905 23.168 1.00 58.97 117 PRO A N 1
ATOM 848 C CA . PRO A 1 117 ? -27.416 19.729 24.362 1.00 58.97 117 PRO A CA 1
ATOM 849 C C . PRO A 1 117 ? -28.900 19.938 24.689 1.00 58.97 117 PRO A C 1
ATOM 851 O O . PRO A 1 117 ? -29.550 20.837 24.158 1.00 58.97 117 PRO A O 1
ATOM 854 N N . SER A 1 118 ? -29.464 19.053 25.515 1.00 53.81 118 SER A N 1
ATOM 855 C CA . SER A 1 118 ? -30.732 19.270 26.189 1.00 53.81 118 SER A CA 1
ATOM 856 C C . SER A 1 118 ? -30.566 20.555 26.977 1.00 53.81 118 SER A C 1
ATOM 858 O O . SER A 1 118 ? -29.883 20.599 27.999 1.00 53.81 118 SER A O 1
ATOM 860 N N . ALA A 1 119 ? -31.139 21.618 26.424 1.00 58.62 119 ALA A N 1
ATOM 861 C CA . ALA A 1 119 ? -31.297 22.890 27.085 1.00 58.62 119 ALA A CA 1
ATOM 862 C C . ALA A 1 119 ? -31.784 22.648 28.520 1.00 58.62 119 ALA A C 1
ATOM 864 O O . ALA A 1 119 ? -32.813 21.987 28.699 1.00 58.62 119 ALA A O 1
ATOM 865 N N . PRO A 1 120 ? -31.130 23.201 29.553 1.00 59.50 120 PRO A N 1
ATOM 866 C CA . PRO A 1 120 ? -31.857 23.471 30.767 1.00 59.50 120 PRO A CA 1
ATOM 867 C C . PRO A 1 120 ? -32.824 24.608 30.433 1.00 59.50 120 PRO A C 1
ATOM 869 O O . PRO A 1 120 ? -32.456 25.781 30.382 1.00 59.50 120 PRO A O 1
ATOM 872 N N . ALA A 1 121 ? -34.074 24.235 30.162 1.00 60.97 121 ALA A N 1
ATOM 873 C CA . ALA A 1 121 ? -35.215 25.113 30.323 1.00 60.97 121 ALA A CA 1
ATOM 874 C C . ALA A 1 121 ? -35.236 25.569 31.789 1.00 60.97 121 ALA A C 1
ATOM 876 O O . ALA A 1 121 ? -35.829 24.917 32.643 1.00 60.97 121 ALA A O 1
ATOM 877 N N . GLN A 1 122 ? -34.551 26.667 32.101 1.00 54.78 122 GLN A N 1
ATOM 878 C CA . GLN A 1 122 ? -34.788 27.385 33.346 1.00 54.78 122 GLN A CA 1
ATOM 879 C C . GLN A 1 122 ? -35.995 28.293 33.132 1.00 54.78 122 GLN A C 1
ATOM 881 O O . GLN A 1 122 ? -35.884 29.485 32.861 1.00 54.78 122 GLN A O 1
ATOM 886 N N . ALA A 1 123 ? -37.168 27.671 33.196 1.00 55.12 123 ALA A N 1
ATOM 887 C CA . ALA A 1 123 ? -38.393 28.356 33.545 1.00 55.12 123 ALA A CA 1
ATOM 888 C C . ALA A 1 123 ? -38.529 28.342 35.071 1.00 55.12 123 ALA A C 1
ATOM 890 O O . ALA A 1 123 ? -38.366 27.282 35.670 1.00 55.12 123 ALA A O 1
ATOM 891 N N . ALA A 1 124 ? -38.936 29.495 35.621 1.00 55.72 124 ALA A N 1
ATOM 892 C CA . ALA A 1 124 ? -39.562 29.667 36.938 1.00 55.72 124 ALA A CA 1
ATOM 893 C C . ALA A 1 124 ? -38.646 29.376 38.150 1.00 55.72 124 ALA A C 1
ATOM 895 O O . ALA A 1 124 ? -37.896 28.417 38.171 1.00 55.72 124 ALA A O 1
ATOM 896 N N . THR A 1 125 ? -38.633 30.102 39.263 1.00 52.34 125 THR A N 1
ATOM 897 C CA . THR A 1 125 ? 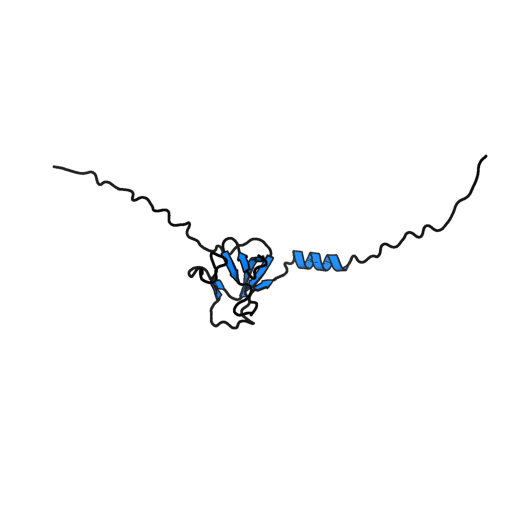-39.469 31.154 39.855 1.00 52.34 125 THR A CA 1
ATOM 898 C C . THR A 1 125 ? -38.771 31.504 41.177 1.00 52.34 125 THR A C 1
ATOM 900 O O . THR A 1 125 ? -38.276 30.579 41.814 1.00 52.34 125 THR A O 1
ATOM 903 N N . ALA A 1 126 ? -38.770 32.772 41.610 1.00 55.31 126 ALA A N 1
ATOM 904 C CA . ALA A 1 126 ? -38.865 33.197 43.026 1.00 55.31 126 ALA A CA 1
ATOM 905 C C . ALA A 1 126 ? -38.482 34.687 43.160 1.00 55.31 126 ALA A C 1
ATOM 907 O O . ALA A 1 126 ? -37.335 35.051 42.945 1.00 55.31 126 ALA A O 1
ATOM 908 N N . VAL A 1 127 ? -39.452 35.603 43.226 1.00 55.75 127 VAL A N 1
ATOM 909 C CA . VAL A 1 127 ? -40.048 36.207 44.446 1.00 55.75 127 VAL A CA 1
ATOM 910 C C . VAL A 1 127 ? -39.155 37.206 45.218 1.00 55.75 127 VAL A C 1
ATOM 912 O O . VAL A 1 127 ? -38.441 36.806 46.119 1.00 55.75 127 VAL A O 1
ATOM 915 N N . GLN A 1 128 ? -39.289 38.499 44.855 1.00 58.03 128 GLN A N 1
ATOM 916 C CA . GLN A 1 128 ? -39.510 39.721 45.687 1.00 58.03 128 GLN A CA 1
ATOM 917 C C . GLN A 1 128 ? -38.658 39.971 46.982 1.00 58.03 128 GLN A C 1
ATOM 919 O O . GLN A 1 128 ? -37.721 39.239 47.255 1.00 58.03 128 GLN A O 1
ATOM 924 N N . PRO A 1 129 ? -38.972 40.984 47.829 1.00 72.94 129 PRO A N 1
ATOM 925 C CA . PRO A 1 129 ? -38.643 42.426 47.757 1.00 72.94 129 PRO A CA 1
ATOM 926 C C . PRO A 1 129 ? -37.848 42.933 49.003 1.00 72.94 129 PRO A C 1
ATOM 928 O O . PRO A 1 129 ? -37.772 42.209 49.985 1.00 72.94 129 PRO A O 1
ATOM 931 N N . MET A 1 130 ? -37.294 44.159 48.993 1.00 58.12 130 MET A N 1
ATOM 932 C CA . MET A 1 130 ? -36.943 45.027 50.163 1.00 58.12 130 MET A CA 1
ATOM 933 C C . MET A 1 130 ? -36.114 46.216 49.619 1.00 58.12 130 MET A C 1
ATOM 935 O O . MET A 1 130 ? -35.225 45.962 48.811 1.00 58.12 130 MET A O 1
ATOM 939 N N . ASP A 1 131 ? -36.262 47.500 49.942 1.00 57.91 131 ASP A N 1
ATOM 940 C CA . ASP A 1 131 ? -37.047 48.313 50.884 1.00 57.91 131 ASP A CA 1
ATOM 941 C C . ASP A 1 131 ? -37.173 49.710 50.233 1.00 57.91 131 ASP A C 1
ATOM 943 O O . ASP A 1 131 ? -36.165 50.150 49.621 1.00 57.91 131 ASP A O 1
#

Mean predicted aligned error: 14.97 Å

Foldseek 3Di:
DDDDDPPPPPDPPPPDPPPDDLPQAAAAFKKAQACPFVVDPDQFAFWAQDPDPPRTDPPDGDGHRDIGHFDDPVPQWTDGHRTIDGQDDPNHGRIHTDQDPVNVVVVVVVVPPPPDPPDPPPDDDDDDDDD

pLDDT: mean 72.62, std 16.04, range [38.97, 90.94]

Radius of gyration: 29.81 Å; Cα contacts (8 Å, |Δi|>4): 178; chains: 1; bounding box: 108×60×65 Å

Sequence (131 aa):
SEHGLASQDVSPQAAAPPERRCSGVGSGRLYLLDNSKLQAATKGMGLRFSKDNKDVDRSSKALWGSTLMGVETGDGWLQIGECFLPMDLKGTPVLTPILTAAEISAMMAGMTTSAPPSAPAQAATAVQPMD

Nearest PDB structures (foldseek):
  1wxt-assembly1_A  TM=4.460E-01  e=9.018E-01  Homo sapiens

Organism: Alexandrium catenella (NCBI:txid2925)

Solvent-accessible surface area (backbone atoms only — not comparable to full-atom values): 8351 Å² total; per-residue (Å²): 142,81,86,90,74,85,78,78,74,76,68,78,76,72,76,67,71,74,82,86,63,64,79,61,63,26,58,78,49,41,26,34,29,44,44,85,78,65,64,63,94,59,79,44,46,62,32,12,70,41,103,43,98,80,43,58,37,87,86,40,60,49,43,56,73,38,75,38,28,20,37,76,71,82,81,54,35,32,34,26,56,77,18,28,39,66,34,46,58,96,87,34,65,31,55,43,82,48,80,46,73,67,55,50,51,52,55,61,61,58,72,74,69,80,72,73,88,76,72,82,78,82,68,86,87,86,83,89,89,88,134